Protein AF-A0A0F9GKK5-F1 (afdb_monomer_lite)

Secondary structure (DSSP, 8-state):
-EEEETTEEEEEEEETTEEEEEEEEGGG--SHHHHHHHHHHHHHHHHHHHHHTT-S----

Foldseek 3Di:
DWDDDVQKTWDWDADPNDIDIDIDGCVVVPDPVSVVVSVVVVVVVVVVVCVVVVVDDPPD

Organism: NCBI:txid412755

Structure (mmCIF, N/CA/C/O backbone):
data_AF-A0A0F9GKK5-F1
#
_entry.id   AF-A0A0F9GKK5-F1
#
loop_
_atom_site.group_PDB
_atom_site.id
_atom_site.type_symbol
_atom_site.label_atom_id
_atom_site.label_alt_id
_atom_site.label_comp_id
_atom_site.label_asym_id
_atom_site.label_entity_id
_atom_site.label_seq_id
_atom_site.pdbx_PDB_ins_code
_atom_site.Cartn_x
_atom_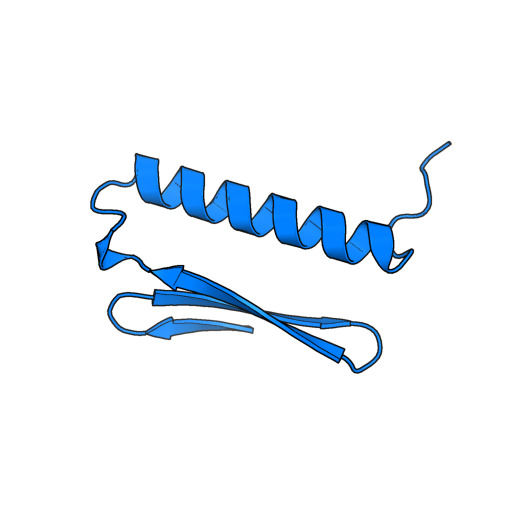site.Cartn_y
_atom_site.Cartn_z
_atom_site.occupancy
_atom_site.B_iso_or_equiv
_atom_site.auth_seq_id
_atom_site.auth_comp_id
_atom_site.auth_asym_id
_atom_site.auth_atom_id
_atom_site.pdbx_PDB_model_num
ATOM 1 N N . MET A 1 1 ? 4.721 -8.793 6.641 1.00 43.25 1 MET A N 1
ATOM 2 C CA . MET A 1 1 ? 5.884 -9.440 5.987 1.00 43.25 1 MET A CA 1
ATOM 3 C C . MET A 1 1 ? 5.894 -8.924 4.558 1.00 43.25 1 MET A C 1
ATOM 5 O O . MET A 1 1 ? 4.807 -8.817 4.004 1.00 43.25 1 MET A O 1
ATOM 9 N N . SER A 1 2 ? 7.043 -8.527 4.013 1.00 46.44 2 SER A N 1
ATOM 10 C CA . SER A 1 2 ? 7.134 -7.980 2.650 1.00 46.44 2 SER A CA 1
ATOM 11 C C . SER A 1 2 ? 7.809 -9.016 1.752 1.00 46.44 2 SER A C 1
ATOM 13 O O . SER A 1 2 ? 8.912 -9.454 2.075 1.00 46.44 2 SER A O 1
ATOM 15 N N . GLU A 1 3 ? 7.149 -9.426 0.671 1.00 45.59 3 GLU A N 1
ATOM 16 C CA . GLU A 1 3 ? 7.682 -10.356 -0.335 1.00 45.59 3 GLU A CA 1
ATOM 17 C C . GLU A 1 3 ? 7.849 -9.587 -1.654 1.00 45.59 3 GLU A C 1
ATOM 19 O O . GLU A 1 3 ? 6.965 -8.824 -2.047 1.00 45.59 3 GLU A O 1
ATOM 24 N N . ILE A 1 4 ? 9.001 -9.742 -2.313 1.00 54.38 4 ILE A N 1
ATOM 25 C CA . ILE A 1 4 ? 9.240 -9.205 -3.657 1.00 54.38 4 ILE A CA 1
ATOM 26 C C . ILE A 1 4 ? 9.143 -10.389 -4.616 1.00 54.38 4 ILE A C 1
ATOM 28 O O . ILE A 1 4 ? 9.998 -11.275 -4.584 1.00 54.38 4 ILE A O 1
ATOM 32 N N . ARG A 1 5 ? 8.107 -10.404 -5.454 1.00 55.56 5 ARG A N 1
ATOM 33 C CA . ARG A 1 5 ? 7.986 -11.322 -6.599 1.00 55.56 5 ARG A CA 1
ATOM 34 C C . ARG A 1 5 ? 8.347 -10.555 -7.866 1.00 55.56 5 ARG A C 1
ATOM 36 O O . ARG A 1 5 ? 8.307 -9.324 -7.858 1.00 55.56 5 ARG A O 1
ATOM 43 N N . GLU A 1 6 ? 8.758 -11.245 -8.930 1.00 61.81 6 GLU A N 1
ATOM 44 C CA . GLU A 1 6 ? 9.133 -10.584 -10.188 1.00 61.81 6 GLU A CA 1
ATOM 45 C C . GLU A 1 6 ? 8.059 -9.570 -10.606 1.00 61.81 6 GLU A C 1
ATOM 47 O O . GLU A 1 6 ? 6.930 -9.930 -10.915 1.00 61.81 6 GLU A O 1
ATOM 52 N N . GLY A 1 7 ? 8.414 -8.283 -10.564 1.00 71.00 7 GLY A N 1
ATOM 53 C CA . GLY A 1 7 ? 7.538 -7.204 -11.006 1.00 71.00 7 GLY A CA 1
ATOM 54 C C . GLY A 1 7 ? 6.506 -6.690 -9.997 1.00 71.00 7 GLY A C 1
ATOM 55 O O . GLY A 1 7 ? 5.752 -5.799 -10.377 1.00 71.00 7 GLY A O 1
ATOM 56 N N . THR A 1 8 ? 6.463 -7.138 -8.736 1.00 73.88 8 THR A N 1
ATOM 57 C CA . THR A 1 8 ? 5.508 -6.602 -7.740 1.00 73.88 8 THR A CA 1
ATOM 58 C C . THR A 1 8 ? 6.114 -6.515 -6.338 1.00 73.88 8 THR A C 1
ATOM 60 O O . THR A 1 8 ? 6.705 -7.471 -5.835 1.00 73.88 8 THR A O 1
ATOM 63 N N . ALA A 1 9 ? 5.957 -5.357 -5.694 1.00 74.12 9 ALA A N 1
ATOM 64 C CA . ALA A 1 9 ? 6.230 -5.172 -4.273 1.00 74.12 9 ALA A CA 1
ATOM 65 C C . ALA A 1 9 ? 4.912 -5.228 -3.497 1.00 74.12 9 ALA A C 1
ATOM 67 O O . ALA A 1 9 ? 4.002 -4.446 -3.774 1.00 74.12 9 ALA A O 1
ATOM 68 N N . GLU A 1 10 ? 4.822 -6.123 -2.515 1.00 74.69 10 GLU A N 1
ATOM 69 C CA . GLU A 1 10 ? 3.621 -6.275 -1.696 1.00 74.69 10 GLU A CA 1
ATOM 70 C C . GLU A 1 10 ? 3.902 -6.000 -0.215 1.00 74.69 10 GLU A C 1
ATOM 72 O O . GLU A 1 10 ? 4.849 -6.522 0.382 1.00 74.69 10 GLU A O 1
ATOM 77 N N . LEU A 1 11 ? 3.037 -5.197 0.399 1.00 75.69 11 LEU A N 1
ATOM 78 C CA . LEU A 1 11 ? 3.006 -4.925 1.827 1.00 75.69 11 LEU A CA 1
ATOM 79 C C . LEU A 1 11 ? 1.797 -5.626 2.443 1.00 75.69 11 LEU A C 1
ATOM 81 O O . LEU A 1 11 ? 0.654 -5.223 2.233 1.00 75.69 11 LEU A O 1
ATOM 85 N N . HIS A 1 12 ? 2.062 -6.655 3.245 1.00 79.94 12 HIS A N 1
ATOM 86 C CA . HIS A 1 12 ? 1.028 -7.401 3.959 1.00 79.94 12 HIS A CA 1
ATOM 87 C C . HIS A 1 12 ? 1.033 -7.048 5.438 1.00 79.94 12 HIS A C 1
ATOM 89 O O . HIS A 1 12 ? 2.074 -7.138 6.108 1.00 79.94 12 HIS A O 1
ATOM 95 N N . MET A 1 13 ? -0.146 -6.742 5.972 1.00 77.88 13 MET A N 1
ATOM 96 C CA . MET A 1 13 ? -0.342 -6.514 7.396 1.00 77.88 13 MET A CA 1
ATOM 97 C C . MET A 1 13 ? -1.627 -7.112 7.946 1.00 77.88 13 MET A C 1
ATOM 99 O O . MET A 1 13 ? -2.598 -7.327 7.230 1.00 77.88 13 MET A O 1
ATOM 103 N N . LYS A 1 14 ? -1.631 -7.359 9.257 1.00 79.50 14 LYS A N 1
ATOM 104 C CA . LYS A 1 14 ? -2.789 -7.856 9.989 1.00 79.50 14 LYS A CA 1
ATOM 105 C C . LYS A 1 14 ? -3.150 -6.872 11.092 1.00 79.50 14 LYS A C 1
ATOM 107 O O . LYS A 1 14 ? -2.350 -6.654 11.998 1.00 79.50 14 LYS A O 1
ATOM 112 N N . VAL A 1 15 ? -4.355 -6.315 11.036 1.00 75.56 15 VAL A N 1
ATOM 113 C CA . VAL A 1 15 ? -4.858 -5.347 12.016 1.00 75.56 15 VAL A CA 1
ATOM 114 C C . VAL A 1 15 ? -6.193 -5.847 12.557 1.00 75.56 15 VAL A C 1
ATOM 116 O O . VAL A 1 15 ? -7.122 -6.085 11.795 1.00 75.56 15 VAL A O 1
ATOM 119 N N . LYS A 1 16 ? -6.287 -6.052 13.880 1.00 77.50 16 LYS A N 1
ATOM 120 C CA . LYS A 1 16 ? -7.498 -6.572 14.558 1.00 77.50 16 LYS A CA 1
ATOM 121 C C . LYS A 1 16 ? -8.064 -7.859 13.920 1.00 77.50 16 LYS A C 1
ATOM 123 O O . LYS A 1 16 ? -9.269 -8.065 13.875 1.00 77.50 16 LYS A O 1
ATOM 128 N N . GLY A 1 17 ? -7.191 -8.729 13.410 1.00 78.75 17 GLY A N 1
ATOM 129 C CA . GLY A 1 17 ? -7.593 -9.976 12.748 1.00 78.75 17 GLY A CA 1
ATOM 130 C C . GLY A 1 17 ? -7.869 -9.856 11.246 1.00 78.75 17 GLY A C 1
ATOM 131 O O . GLY A 1 17 ? -7.858 -10.880 10.569 1.00 78.75 17 GLY A O 1
ATOM 132 N N . VAL A 1 18 ? -8.019 -8.640 10.713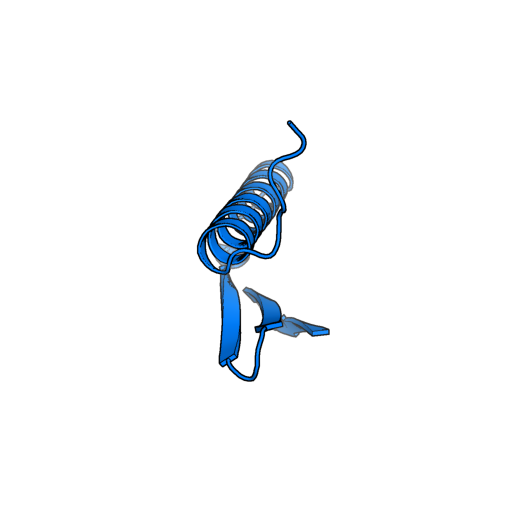 1.00 77.75 18 VAL A N 1
ATOM 133 C CA . VAL A 1 18 ? -8.209 -8.377 9.280 1.00 77.75 18 VAL A CA 1
ATOM 134 C C . VAL A 1 18 ? -6.854 -8.302 8.584 1.00 77.75 18 VAL A C 1
ATOM 136 O O . VAL A 1 18 ? -5.933 -7.649 9.077 1.00 77.75 18 VAL A O 1
ATOM 139 N N . HIS A 1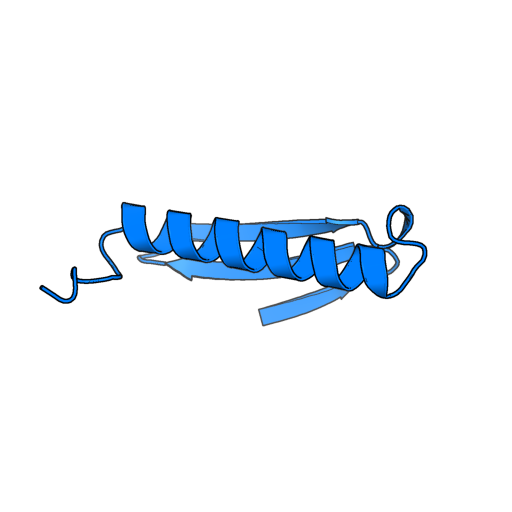 19 ? -6.727 -8.984 7.449 1.00 80.69 19 HIS A N 1
ATOM 140 C CA . HIS A 1 19 ? -5.534 -8.953 6.609 1.00 80.69 19 HIS A CA 1
ATOM 141 C C . HIS A 1 19 ? -5.692 -7.885 5.524 1.00 80.69 19 HIS A C 1
ATOM 143 O O . HIS A 1 19 ? -6.658 -7.910 4.767 1.00 80.69 19 HIS A O 1
ATOM 149 N N . TYR A 1 20 ? -4.728 -6.974 5.448 1.00 78.50 20 TYR A N 1
ATOM 150 C CA . TYR A 1 20 ? -4.609 -5.973 4.397 1.00 78.50 20 TYR A CA 1
ATOM 151 C C . TYR A 1 20 ? -3.371 -6.295 3.568 1.00 78.50 20 TYR A C 1
ATOM 153 O O . TYR A 1 20 ? -2.298 -6.545 4.123 1.00 78.50 20 TYR A O 1
ATOM 161 N N . ALA A 1 21 ? -3.525 -6.281 2.250 1.00 82.44 21 ALA A N 1
ATOM 162 C CA . ALA A 1 21 ? -2.434 -6.430 1.304 1.00 82.44 21 ALA A CA 1
ATOM 163 C C . ALA A 1 21 ? -2.456 -5.231 0.360 1.00 82.44 21 ALA A C 1
ATOM 165 O O . ALA A 1 21 ? -3.482 -4.932 -0.249 1.00 82.44 21 ALA A O 1
ATOM 166 N N . PHE A 1 22 ? -1.327 -4.541 0.264 1.00 78.69 22 PHE A N 1
ATOM 167 C CA . PHE A 1 22 ? -1.131 -3.455 -0.679 1.00 78.69 22 PHE A CA 1
ATOM 168 C C . PHE A 1 22 ? -0.060 -3.881 -1.673 1.00 78.69 22 PHE A C 1
ATOM 170 O O . PHE A 1 22 ? 1.044 -4.226 -1.262 1.00 78.69 22 PHE A O 1
ATOM 177 N N . ALA A 1 23 ? -0.381 -3.871 -2.960 1.00 78.50 23 ALA A N 1
ATOM 178 C CA . ALA A 1 23 ? 0.525 -4.291 -4.020 1.00 78.50 23 ALA A CA 1
ATOM 179 C C . ALA A 1 23 ? 0.885 -3.108 -4.919 1.00 78.50 23 ALA A C 1
ATOM 181 O O . ALA A 1 23 ? 0.089 -2.188 -5.116 1.00 78.50 23 ALA A O 1
ATOM 182 N N . LEU A 1 24 ? 2.098 -3.141 -5.455 1.00 78.06 24 LEU A N 1
ATOM 183 C CA . LEU A 1 24 ? 2.630 -2.136 -6.359 1.00 78.06 24 LEU A CA 1
ATOM 184 C C . LEU A 1 24 ? 3.402 -2.836 -7.477 1.00 78.06 24 LEU A C 1
ATOM 186 O O . LEU A 1 24 ? 4.417 -3.485 -7.217 1.00 78.06 24 LEU A O 1
ATOM 190 N N . GLU A 1 25 ? 2.943 -2.688 -8.716 1.00 76.88 25 GLU A N 1
ATOM 191 C CA . GLU A 1 25 ? 3.619 -3.260 -9.879 1.00 76.88 25 GLU A CA 1
ATOM 192 C C . GLU A 1 25 ? 4.893 -2.472 -10.214 1.00 76.88 25 GLU A C 1
ATOM 194 O O . GLU A 1 25 ? 4.873 -1.305 -10.602 1.00 76.88 25 GLU A O 1
ATOM 199 N N . LEU A 1 26 ? 6.043 -3.124 -10.064 1.00 69.44 26 LEU A N 1
ATOM 200 C CA . LEU A 1 26 ? 7.370 -2.570 -10.318 1.00 69.44 26 LEU A CA 1
ATOM 201 C C . LEU A 1 26 ? 7.657 -2.404 -11.818 1.00 69.44 26 LEU A C 1
ATOM 203 O O . LEU A 1 26 ? 8.473 -1.558 -12.183 1.00 69.44 26 LEU A O 1
ATOM 207 N N . GLY A 1 27 ? 6.972 -3.161 -12.685 1.00 66.50 27 GLY A N 1
ATOM 208 C CA . GLY A 1 27 ? 7.103 -3.057 -14.145 1.00 66.50 27 GLY A CA 1
ATOM 209 C C . GLY A 1 27 ? 6.722 -1.675 -14.697 1.00 66.50 27 GLY A C 1
ATOM 210 O O . GLY A 1 27 ? 7.363 -1.175 -15.621 1.00 66.50 27 GLY A O 1
ATOM 211 N N . GLU A 1 28 ? 5.756 -0.995 -14.074 1.00 63.00 28 GLU A N 1
ATOM 212 C CA . GLU A 1 28 ? 5.343 0.369 -14.446 1.00 63.00 28 GLU A CA 1
ATOM 213 C C . GLU A 1 28 ? 6.288 1.456 -13.888 1.00 63.00 28 GLU A C 1
ATOM 215 O O . GLU A 1 28 ? 6.313 2.620 -14.334 1.00 63.00 28 GLU A O 1
ATOM 220 N N . LEU A 1 29 ? 7.128 1.068 -12.925 1.00 64.31 29 LEU A N 1
ATOM 221 C CA . LEU A 1 29 ? 7.994 1.931 -12.130 1.00 64.31 29 LEU A CA 1
ATOM 222 C C . LEU A 1 29 ? 9.453 1.802 -12.565 1.00 64.31 29 LEU A C 1
ATOM 224 O O . LEU A 1 29 ? 10.358 1.635 -11.755 1.00 64.31 29 LEU A O 1
ATOM 228 N N . SER A 1 30 ? 9.685 1.981 -13.866 1.00 67.12 30 SER A N 1
ATOM 229 C CA . SER A 1 30 ? 10.986 1.881 -14.550 1.00 67.12 30 SER A CA 1
ATOM 230 C C . SER A 1 30 ? 12.109 2.807 -14.046 1.00 67.12 30 SER A C 1
ATOM 232 O O . SER A 1 30 ? 13.189 2.854 -14.629 1.00 67.12 30 SER A O 1
ATOM 234 N N . THR A 1 31 ? 11.8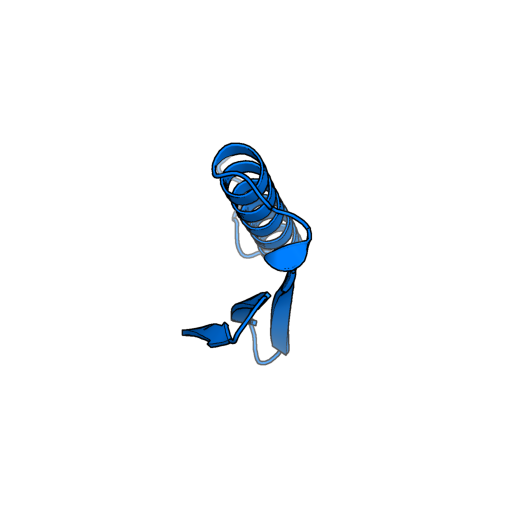79 3.583 -12.984 1.00 75.00 31 THR A N 1
ATOM 235 C CA . THR A 1 31 ? 12.880 4.478 -12.395 1.00 75.00 31 THR A CA 1
ATOM 236 C C . THR A 1 31 ? 12.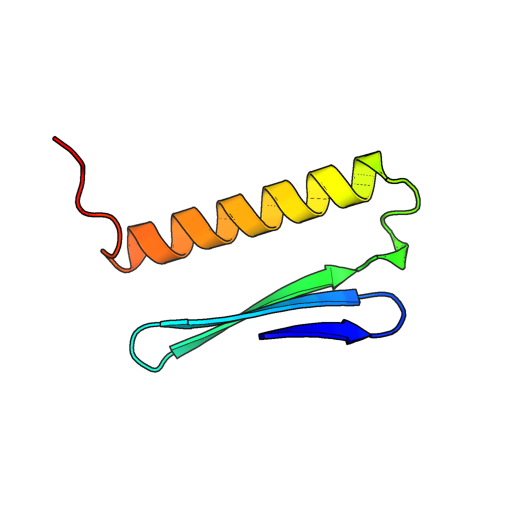776 4.469 -10.876 1.00 75.00 31 THR A C 1
ATOM 238 O O . THR A 1 31 ? 11.677 4.400 -10.323 1.00 75.00 31 THR A O 1
ATOM 241 N N . LYS A 1 32 ? 13.909 4.678 -10.195 1.00 75.69 32 LYS A N 1
ATOM 242 C CA . LYS A 1 32 ? 13.962 4.875 -8.736 1.00 75.69 32 LYS A CA 1
ATOM 243 C C . LYS A 1 32 ? 12.953 5.927 -8.250 1.00 75.69 32 LYS A C 1
ATOM 245 O O . LYS A 1 32 ? 12.256 5.710 -7.274 1.00 75.69 32 LYS A O 1
ATOM 250 N N . LYS A 1 33 ? 12.785 7.023 -8.997 1.00 78.00 33 LYS A N 1
ATOM 251 C CA . LYS A 1 33 ? 11.824 8.092 -8.676 1.00 78.00 33 LYS A CA 1
ATOM 252 C C . LYS A 1 33 ? 10.366 7.616 -8.678 1.00 78.00 33 LYS A C 1
ATOM 254 O O . LYS A 1 33 ? 9.566 8.077 -7.867 1.00 78.00 33 LYS A O 1
ATOM 259 N N . LYS A 1 34 ? 10.005 6.732 -9.612 1.00 75.75 34 LYS A N 1
ATOM 260 C CA . LYS A 1 34 ? 8.670 6.126 -9.671 1.00 75.75 34 LYS A CA 1
ATOM 261 C C . LYS A 1 34 ? 8.470 5.133 -8.522 1.00 75.75 34 LYS A C 1
ATOM 263 O O . LYS A 1 34 ? 7.425 5.184 -7.882 1.00 75.75 34 LYS A O 1
ATOM 268 N N . LEU A 1 35 ? 9.486 4.326 -8.211 1.00 78.19 35 LEU A N 1
ATOM 269 C CA . LEU A 1 35 ? 9.488 3.441 -7.043 1.00 78.19 35 LEU A CA 1
ATOM 270 C C . LEU A 1 35 ? 9.291 4.221 -5.734 1.00 78.19 35 LEU A C 1
ATOM 272 O O . LEU A 1 35 ? 8.371 3.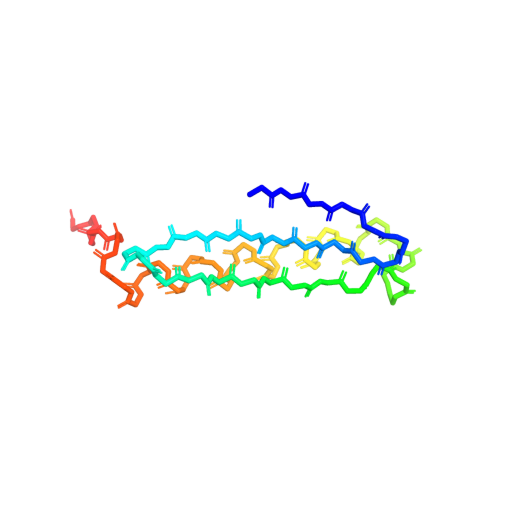916 -4.983 1.00 78.19 35 LEU A O 1
ATOM 276 N N . ASP A 1 36 ? 10.078 5.274 -5.499 1.00 81.62 36 ASP A N 1
ATOM 277 C CA . ASP A 1 36 ? 9.982 6.111 -4.294 1.00 81.62 36 ASP A CA 1
ATOM 278 C C . ASP A 1 36 ? 8.581 6.729 -4.142 1.00 81.62 36 ASP A C 1
ATOM 280 O O . ASP A 1 36 ? 8.033 6.808 -3.041 1.00 81.62 36 ASP A O 1
ATOM 284 N N . ARG A 1 37 ? 7.960 7.139 -5.259 1.00 81.31 37 ARG A N 1
ATOM 285 C CA . ARG A 1 37 ? 6.579 7.640 -5.267 1.00 81.31 37 ARG A CA 1
ATOM 286 C C . ARG A 1 37 ? 5.570 6.540 -4.930 1.00 81.31 37 ARG A C 1
ATOM 288 O O . ARG A 1 37 ? 4.650 6.805 -4.163 1.00 81.31 37 ARG A O 1
ATOM 295 N N . GLY A 1 38 ? 5.749 5.340 -5.478 1.00 78.69 38 GLY A N 1
ATOM 296 C CA . GLY A 1 38 ? 4.919 4.175 -5.178 1.00 78.69 38 GLY A CA 1
ATOM 297 C C . GLY A 1 38 ? 4.977 3.780 -3.703 1.00 78.69 38 GLY A C 1
ATOM 298 O O . GLY A 1 38 ? 3.943 3.625 -3.060 1.00 78.69 38 GLY A O 1
ATOM 299 N N . LEU A 1 39 ? 6.183 3.725 -3.133 1.00 79.25 39 LEU A N 1
ATOM 300 C CA . LEU A 1 39 ? 6.394 3.457 -1.709 1.00 79.25 39 LEU A CA 1
ATOM 301 C C . LEU A 1 39 ? 5.758 4.535 -0.822 1.00 79.25 39 LEU A C 1
ATOM 303 O O . LEU A 1 39 ? 5.109 4.211 0.169 1.00 79.25 39 LEU A O 1
ATOM 307 N N . LYS A 1 40 ? 5.878 5.813 -1.199 1.00 83.62 40 LYS A N 1
ATOM 308 C CA . LYS A 1 40 ? 5.231 6.915 -0.472 1.00 83.62 40 LYS A CA 1
ATOM 309 C C . LYS A 1 40 ? 3.702 6.833 -0.520 1.00 83.62 40 LYS A C 1
ATOM 311 O O . LYS A 1 40 ? 3.045 7.180 0.455 1.00 83.62 40 LYS A O 1
ATOM 316 N N . TRP A 1 41 ? 3.135 6.384 -1.638 1.00 83.44 41 TRP A N 1
ATOM 317 C CA . TRP A 1 41 ? 1.694 6.162 -1.753 1.00 83.44 41 TRP A CA 1
ATOM 318 C C . TRP A 1 41 ? 1.226 5.005 -0.859 1.00 83.44 41 TRP A C 1
ATOM 320 O O . TRP A 1 41 ? 0.254 5.168 -0.124 1.00 83.44 41 TRP A O 1
ATOM 330 N N . LEU A 1 42 ? 1.961 3.886 -0.840 1.00 80.38 42 LEU A N 1
ATOM 331 C CA . LEU A 1 42 ? 1.684 2.756 0.057 1.00 80.38 42 LEU A CA 1
ATOM 332 C C . LEU A 1 42 ? 1.690 3.180 1.534 1.00 80.38 42 LEU A C 1
ATOM 334 O O . LEU A 1 42 ? 0.785 2.815 2.283 1.00 80.38 42 LEU A O 1
ATOM 338 N N . ASP A 1 43 ? 2.671 3.989 1.937 1.00 82.38 43 ASP A N 1
ATOM 339 C CA . ASP A 1 43 ? 2.774 4.536 3.295 1.00 82.38 43 ASP A CA 1
ATOM 340 C C . ASP A 1 43 ? 1.562 5.413 3.669 1.00 82.38 43 ASP A C 1
ATOM 342 O O . ASP A 1 43 ? 0.995 5.286 4.756 1.00 82.38 43 ASP A O 1
ATOM 346 N N . GLN A 1 44 ? 1.084 6.246 2.738 1.00 84.19 44 GLN A N 1
ATOM 347 C CA . GLN A 1 44 ? -0.122 7.056 2.942 1.00 84.19 44 GLN A CA 1
ATOM 348 C C . GLN A 1 44 ? -1.386 6.200 3.077 1.00 84.19 44 GLN A C 1
ATOM 350 O O . GLN A 1 44 ? -2.175 6.425 3.998 1.00 84.19 44 GLN A O 1
ATOM 355 N N . CYS A 1 45 ? -1.573 5.210 2.199 1.00 82.75 45 CYS A N 1
ATOM 356 C CA . CYS A 1 45 ? -2.696 4.271 2.276 1.00 82.75 45 CYS A CA 1
ATOM 357 C C . CYS A 1 45 ? -2.714 3.530 3.612 1.00 82.75 45 CYS A C 1
ATOM 359 O O . CYS A 1 45 ? -3.772 3.376 4.234 1.00 82.75 45 CYS A O 1
ATOM 361 N N . LEU A 1 46 ? -1.535 3.125 4.080 1.00 80.69 46 LEU A N 1
ATOM 362 C CA . LEU A 1 46 ? -1.383 2.506 5.378 1.00 80.69 46 LEU A CA 1
ATOM 363 C C . LEU A 1 46 ? -1.778 3.457 6.519 1.00 80.69 46 LEU A C 1
ATOM 365 O O . LEU A 1 46 ? -2.578 3.087 7.381 1.00 80.69 46 LEU A O 1
ATOM 369 N N . CYS A 1 47 ? -1.248 4.681 6.526 1.00 82.88 47 CYS A N 1
ATOM 370 C CA . CYS A 1 47 ? -1.538 5.656 7.578 1.00 82.88 47 CYS A CA 1
ATOM 371 C C . CYS A 1 47 ? -3.036 5.978 7.671 1.00 82.88 47 CYS A C 1
ATOM 373 O O . CYS A 1 47 ? -3.578 6.033 8.775 1.00 82.88 47 CYS A O 1
ATOM 375 N N . ILE A 1 48 ? -3.713 6.140 6.528 1.00 83.25 48 ILE A N 1
ATOM 376 C CA . ILE A 1 48 ? -5.166 6.359 6.465 1.00 83.25 48 ILE A CA 1
ATOM 377 C C . ILE A 1 48 ? -5.907 5.152 7.046 1.00 83.25 48 ILE A C 1
ATOM 379 O O . ILE A 1 48 ? -6.710 5.319 7.958 1.00 83.25 48 ILE A O 1
ATOM 383 N N . THR A 1 49 ? -5.566 3.937 6.604 1.00 81.00 49 THR A N 1
ATOM 384 C CA . THR A 1 49 ? -6.193 2.697 7.096 1.00 81.00 49 THR A CA 1
ATOM 385 C C . THR A 1 49 ? -6.060 2.572 8.614 1.00 81.00 49 THR A C 1
ATOM 387 O O . THR A 1 49 ? -7.026 2.286 9.316 1.00 81.00 49 THR A O 1
ATOM 390 N N . LEU A 1 50 ? -4.868 2.821 9.156 1.00 80.44 50 LEU A N 1
ATOM 391 C CA . LEU A 1 50 ? -4.634 2.771 10.598 1.00 80.44 50 LEU A CA 1
ATOM 392 C C . LEU A 1 50 ? -5.384 3.883 11.351 1.00 80.44 50 LEU A C 1
ATOM 394 O O . LEU A 1 50 ? -5.889 3.635 12.449 1.00 80.44 50 LEU A O 1
ATOM 398 N N . LYS A 1 51 ? -5.499 5.085 10.775 1.00 83.44 51 LYS A N 1
ATOM 399 C CA . LYS A 1 51 ? -6.286 6.182 11.355 1.00 83.44 51 LYS A CA 1
ATOM 400 C C . LYS A 1 51 ? -7.771 5.822 11.421 1.00 83.44 51 LYS A C 1
ATOM 402 O O . LYS A 1 51 ? -8.355 5.931 12.497 1.00 83.44 51 LYS A O 1
ATOM 407 N N . ASP A 1 52 ? -8.342 5.316 10.332 1.00 82.12 52 ASP A N 1
ATOM 408 C CA . ASP A 1 52 ? -9.749 4.897 10.260 1.00 82.12 52 ASP A CA 1
ATOM 409 C C . ASP A 1 52 ? -10.054 3.746 11.229 1.00 82.12 52 ASP A C 1
ATOM 411 O O . ASP A 1 52 ? -11.130 3.671 11.822 1.00 82.12 52 ASP A O 1
ATOM 415 N N . LEU A 1 53 ? -9.075 2.869 11.468 1.00 81.38 53 LEU A N 1
ATOM 416 C CA . LEU A 1 53 ? -9.175 1.793 12.457 1.00 81.38 53 LEU A CA 1
ATOM 417 C C . LEU A 1 53 ? -8.991 2.266 13.911 1.00 81.38 53 LEU A C 1
ATOM 419 O O . LEU A 1 53 ? -9.053 1.430 14.829 1.00 81.38 53 LEU A O 1
ATOM 423 N N . GLY A 1 54 ? -8.758 3.564 14.130 1.00 80.62 54 GLY A N 1
ATOM 424 C CA . GLY A 1 54 ? -8.572 4.188 15.440 1.00 80.62 54 GLY A CA 1
ATOM 425 C C . GLY A 1 54 ? -7.240 3.845 16.111 1.00 80.62 54 GLY A C 1
ATOM 426 O O . GLY A 1 54 ? -7.166 3.828 17.338 1.00 80.62 54 GLY A O 1
ATOM 427 N N . TRP A 1 55 ? -6.204 3.500 15.336 1.00 75.81 55 TRP A N 1
ATOM 428 C CA . TRP A 1 55 ? -4.882 3.144 15.877 1.00 75.81 55 TRP A CA 1
ATOM 429 C C . TRP A 1 55 ? -4.020 4.357 16.214 1.00 75.81 55 TRP A C 1
ATOM 431 O O . TRP A 1 55 ? -3.218 4.297 17.144 1.00 75.81 55 TRP A O 1
ATOM 441 N N . PHE A 1 56 ? -4.201 5.465 15.501 1.00 68.50 56 PHE A N 1
ATOM 442 C CA . PHE A 1 56 ? -3.622 6.738 15.902 1.00 68.50 56 PHE A CA 1
ATOM 443 C C . PHE A 1 56 ? -4.605 7.420 16.847 1.00 68.50 56 PHE A C 1
ATOM 445 O O . PHE A 1 56 ? -5.638 7.927 16.415 1.00 68.50 56 PHE A O 1
ATOM 452 N N . LYS A 1 57 ? -4.297 7.418 18.149 1.00 57.53 57 LYS A N 1
ATOM 453 C CA . LYS A 1 57 ? -4.899 8.406 19.047 1.00 57.53 57 LYS A CA 1
ATOM 454 C C . LYS A 1 57 ? -4.462 9.769 18.532 1.00 57.53 57 LYS A C 1
ATOM 456 O O . LYS A 1 57 ? -3.263 9.971 18.337 1.00 57.53 57 LYS A O 1
ATOM 461 N N . GLU A 1 58 ? -5.418 10.658 18.276 1.00 51.75 58 GLU A N 1
ATOM 462 C CA . GLU A 1 58 ? -5.122 12.065 18.035 1.00 51.75 58 GLU A CA 1
ATOM 463 C C . GLU A 1 58 ? -4.171 12.518 19.144 1.00 51.75 58 GLU A C 1
ATOM 465 O O . GLU A 1 58 ? -4.509 12.449 20.326 1.00 51.75 58 GLU A O 1
ATOM 470 N N . GLN A 1 59 ? -2.938 12.875 18.778 1.00 41.38 59 GLN A N 1
ATOM 471 C CA . GLN A 1 59 ? -2.107 13.665 19.670 1.00 41.38 59 GLN A CA 1
ATOM 472 C C . GLN A 1 59 ? -2.712 15.064 19.637 1.00 41.38 59 GLN A C 1
ATOM 474 O O . GLN A 1 59 ? -2.409 15.860 18.751 1.00 41.38 59 GLN A O 1
ATOM 479 N N . SER A 1 60 ? -3.677 15.264 20.531 1.00 40.47 60 SER A N 1
ATOM 480 C CA . SER A 1 60 ? -4.160 16.562 20.995 1.00 40.47 60 SER A CA 1
ATOM 481 C C . SER A 1 60 ? -3.039 17.345 21.660 1.00 40.47 60 SER A C 1
ATOM 483 O O . SER A 1 60 ? -2.311 16.700 22.453 1.00 40.47 60 SER A O 1
#

pLDDT: mean 72.98, std 11.71, range [40.47, 84.19]

Sequence (60 aa):
MSEIREGTAELHMKVKGVHYAFALELGELSTKKKLDRGLKWLDQCLCITLKDLGWFKEQS

Radius of gyration: 13.41 Å; chains: 1; bounding box: 24×28×36 Å